Protein AF-A0A379WYD7-F1 (afdb_monomer_lite)

Structure (mmCIF, N/CA/C/O backbone):
data_AF-A0A379WYD7-F1
#
_entry.id   AF-A0A379WYD7-F1
#
loop_
_atom_site.group_PDB
_atom_site.id
_atom_site.type_symbol
_atom_site.label_atom_id
_atom_site.label_alt_id
_atom_site.label_comp_id
_atom_site.label_asym_id
_atom_site.label_entity_id
_atom_site.label_seq_id
_atom_site.pdbx_PDB_ins_code
_atom_site.Cartn_x
_atom_site.Cartn_y
_atom_site.Cartn_z
_atom_site.occupancy
_atom_site.B_iso_or_equiv
_atom_site.auth_seq_id
_atom_site.auth_comp_id
_atom_site.auth_asym_id
_atom_site.auth_atom_id
_atom_site.pdbx_PDB_model_num
ATOM 1 N N . MET A 1 1 ? -11.702 -3.788 5.335 1.00 91.88 1 MET A N 1
ATOM 2 C CA . MET A 1 1 ? -11.412 -2.860 4.215 1.00 91.88 1 MET A CA 1
ATOM 3 C C . MET A 1 1 ? -9.915 -2.705 3.951 1.00 91.88 1 MET A C 1
ATOM 5 O O . MET A 1 1 ? -9.534 -2.800 2.796 1.00 91.88 1 MET A O 1
ATOM 9 N N . TYR A 1 2 ? -9.061 -2.567 4.975 1.00 96.44 2 TYR A N 1
ATOM 10 C CA . TYR A 1 2 ? -7.592 -2.543 4.820 1.00 96.44 2 TYR A CA 1
ATOM 11 C C . TYR A 1 2 ? -7.014 -3.636 3.906 1.00 96.44 2 TYR A C 1
ATOM 13 O O . TYR A 1 2 ? -6.281 -3.326 2.976 1.00 96.44 2 TYR A O 1
ATOM 21 N N . ILE A 1 3 ? -7.398 -4.901 4.123 1.00 97.31 3 ILE A N 1
ATOM 22 C CA . ILE A 1 3 ? -6.927 -6.031 3.301 1.00 97.31 3 ILE A CA 1
ATOM 23 C C . ILE A 1 3 ? -7.341 -5.866 1.831 1.00 97.31 3 ILE A C 1
ATOM 25 O O . ILE A 1 3 ? -6.561 -6.167 0.938 1.00 97.31 3 ILE A O 1
ATOM 29 N N . ILE A 1 4 ? -8.543 -5.343 1.569 1.00 96.62 4 ILE A N 1
ATOM 30 C CA . ILE A 1 4 ? -9.028 -5.108 0.202 1.00 96.62 4 ILE A CA 1
ATOM 31 C C . ILE A 1 4 ? -8.166 -4.041 -0.479 1.00 96.62 4 ILE A C 1
ATOM 33 O O . ILE A 1 4 ? -7.712 -4.260 -1.596 1.00 96.62 4 ILE A O 1
ATOM 37 N N . VAL A 1 5 ? -7.881 -2.927 0.207 1.00 95.81 5 VAL A N 1
ATOM 38 C CA . VAL A 1 5 ? -6.966 -1.891 -0.303 1.00 95.81 5 VAL A CA 1
ATOM 39 C C . VAL A 1 5 ? -5.587 -2.486 -0.583 1.00 95.81 5 VAL A C 1
ATOM 41 O O . VAL A 1 5 ? -5.062 -2.288 -1.671 1.00 95.81 5 VAL A O 1
ATOM 44 N N . ALA A 1 6 ? -5.040 -3.286 0.336 1.00 97.38 6 ALA A N 1
ATOM 45 C CA . ALA A 1 6 ? -3.752 -3.945 0.138 1.00 97.38 6 ALA A CA 1
ATOM 46 C C . ALA A 1 6 ? -3.742 -4.876 -1.084 1.00 97.38 6 ALA A C 1
ATOM 48 O O . ALA A 1 6 ? -2.765 -4.889 -1.822 1.00 97.38 6 ALA A O 1
ATOM 49 N N . ILE A 1 7 ? -4.823 -5.622 -1.339 1.00 97.75 7 ILE A N 1
ATOM 50 C CA . ILE A 1 7 ? -4.949 -6.488 -2.524 1.00 97.75 7 ILE A CA 1
ATOM 51 C C . ILE A 1 7 ? -5.038 -5.655 -3.809 1.00 97.75 7 ILE A C 1
ATOM 53 O O . ILE A 1 7 ? -4.387 -5.984 -4.796 1.00 97.75 7 ILE A O 1
ATOM 57 N N . VAL A 1 8 ? -5.796 -4.556 -3.811 1.00 96.94 8 VAL A N 1
ATOM 58 C CA . VAL 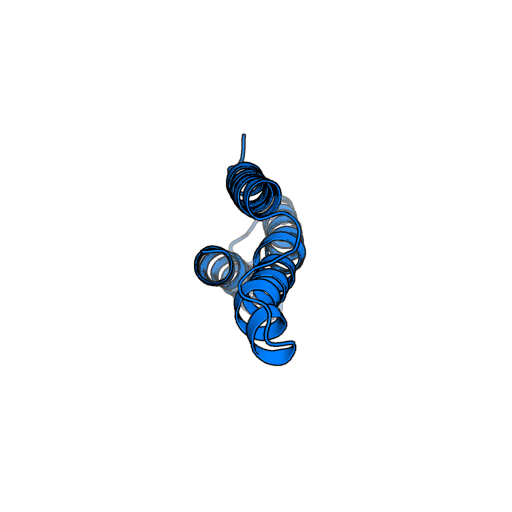A 1 8 ? -5.865 -3.648 -4.970 1.00 96.94 8 VAL A CA 1
ATOM 59 C C . VAL A 1 8 ? -4.490 -3.036 -5.256 1.00 96.94 8 VAL A C 1
ATOM 61 O O . VAL A 1 8 ? -4.036 -3.026 -6.400 1.00 96.94 8 VAL A O 1
ATOM 64 N N . MET A 1 9 ? -3.788 -2.593 -4.215 1.00 97.44 9 MET A N 1
ATOM 65 C CA . MET A 1 9 ? -2.443 -2.032 -4.338 1.00 97.44 9 MET A CA 1
ATOM 66 C C . MET A 1 9 ? -1.404 -3.093 -4.704 1.00 97.44 9 MET A C 1
ATOM 68 O O . MET A 1 9 ? -0.457 -2.782 -5.421 1.00 97.44 9 MET A O 1
ATOM 72 N N . LEU A 1 10 ? -1.608 -4.352 -4.304 1.00 98.06 10 LEU A N 1
ATOM 73 C CA . LEU A 1 10 ? -0.782 -5.476 -4.733 1.00 98.06 10 LEU A CA 1
ATOM 74 C C . LEU A 1 10 ? -0.883 -5.666 -6.244 1.00 98.06 10 LEU A C 1
ATOM 76 O O . LEU A 1 10 ? 0.145 -5.833 -6.886 1.00 98.06 10 LEU A O 1
ATOM 80 N N . LEU A 1 11 ? -2.082 -5.591 -6.829 1.00 97.88 11 LEU A N 1
ATOM 81 C CA . LEU A 1 11 ? -2.243 -5.682 -8.284 1.00 97.88 11 LEU A CA 1
ATOM 82 C C . LEU A 1 11 ? -1.502 -4.547 -9.002 1.00 97.88 11 LEU A C 1
ATOM 84 O O . LEU A 1 11 ? -0.829 -4.795 -10.002 1.00 97.88 11 LEU A O 1
ATOM 88 N N . ARG A 1 12 ? -1.568 -3.320 -8.470 1.00 96.38 12 ARG A N 1
ATOM 89 C CA . ARG A 1 12 ? -0.827 -2.178 -9.023 1.00 96.38 12 ARG A CA 1
ATOM 90 C C . ARG A 1 12 ? 0.689 -2.367 -8.913 1.00 96.38 12 ARG A C 1
ATOM 92 O O . ARG A 1 12 ? 1.377 -2.287 -9.925 1.00 96.38 12 ARG A O 1
ATOM 99 N N . GLY A 1 13 ? 1.200 -2.668 -7.721 1.00 97.44 13 GLY A N 1
ATOM 100 C CA . GLY A 1 13 ? 2.630 -2.899 -7.503 1.00 97.44 13 GLY A CA 1
ATOM 101 C C . GLY A 1 13 ? 3.152 -4.107 -8.288 1.00 97.44 13 GLY A C 1
ATOM 102 O O . GLY A 1 13 ? 4.281 -4.094 -8.772 1.00 97.44 13 GLY A O 1
ATOM 103 N N . PHE A 1 14 ? 2.328 -5.135 -8.485 1.00 97.75 14 PHE A N 1
ATOM 104 C CA . PHE A 1 14 ? 2.673 -6.291 -9.307 1.00 97.75 14 PHE A CA 1
ATOM 105 C C . PHE A 1 14 ? 2.769 -5.938 -10.796 1.00 97.75 14 PHE A C 1
ATOM 107 O O . PHE A 1 14 ? 3.692 -6.399 -11.466 1.00 97.75 14 PHE A O 1
ATOM 114 N N . ALA A 1 15 ? 1.884 -5.077 -11.308 1.00 97.81 15 ALA A N 1
ATOM 115 C CA . ALA A 1 15 ? 2.013 -4.545 -12.663 1.00 97.81 15 ALA A CA 1
ATOM 116 C C . ALA A 1 15 ? 3.340 -3.781 -12.839 1.00 97.81 15 ALA A C 1
ATOM 118 O O . ALA A 1 15 ? 4.057 -4.023 -13.811 1.00 97.81 15 ALA A O 1
ATOM 119 N N . ASP A 1 16 ? 3.723 -2.951 -11.862 1.00 97.75 16 ASP A N 1
ATOM 120 C CA . ASP A 1 16 ? 5.014 -2.248 -11.863 1.00 97.75 16 ASP A CA 1
ATOM 121 C C . ASP A 1 16 ? 6.199 -3.232 -11.868 1.00 97.75 16 ASP A C 1
ATOM 123 O O . ASP A 1 16 ? 7.164 -3.060 -12.616 1.00 97.75 16 ASP A O 1
ATOM 127 N N . ALA A 1 17 ? 6.109 -4.325 -11.102 1.00 97.69 17 ALA A N 1
ATOM 128 C CA . ALA A 1 17 ? 7.124 -5.376 -11.092 1.00 97.69 17 ALA A CA 1
ATOM 129 C C . ALA A 1 17 ? 7.262 -6.075 -12.452 1.00 97.69 17 ALA A C 1
ATOM 131 O O . ALA A 1 17 ? 8.384 -6.309 -12.904 1.00 97.69 17 ALA A O 1
ATOM 132 N N . ILE A 1 18 ? 6.147 -6.390 -13.123 1.00 97.88 18 ILE A N 1
ATOM 133 C CA . ILE A 1 18 ? 6.165 -6.980 -14.469 1.00 97.88 18 ILE A CA 1
ATOM 134 C C . ILE A 1 18 ? 6.835 -6.024 -15.458 1.00 97.88 18 ILE A C 1
ATOM 136 O O . ILE A 1 18 ? 7.682 -6.460 -16.240 1.00 97.88 18 ILE A O 1
ATOM 140 N N . MET A 1 19 ? 6.511 -4.729 -15.410 1.00 96.31 19 MET A N 1
ATOM 141 C CA . MET A 1 19 ? 7.139 -3.725 -16.277 1.00 96.31 19 MET A CA 1
ATOM 142 C C . MET A 1 19 ? 8.654 -3.660 -16.057 1.00 96.31 19 MET A C 1
ATOM 144 O O . MET A 1 19 ? 9.422 -3.735 -17.014 1.00 96.31 19 MET A O 1
ATOM 148 N N . MET A 1 20 ? 9.112 -3.622 -14.804 1.00 96.56 20 MET A N 1
ATOM 149 C CA . MET A 1 20 ? 10.547 -3.600 -14.505 1.00 96.56 20 MET A CA 1
ATOM 150 C C . MET A 1 20 ? 11.263 -4.885 -14.931 1.00 96.56 20 MET A C 1
ATOM 152 O O . MET A 1 20 ? 12.359 -4.831 -15.490 1.00 96.56 20 MET A O 1
ATOM 156 N N . ARG A 1 21 ? 10.664 -6.055 -14.682 1.00 96.12 21 ARG A N 1
ATOM 157 C CA . ARG A 1 21 ? 11.277 -7.348 -15.022 1.00 96.12 21 ARG A CA 1
ATOM 158 C C . ARG A 1 21 ? 11.311 -7.596 -16.523 1.00 96.12 21 ARG A C 1
ATOM 160 O O . ARG A 1 21 ? 12.318 -8.093 -17.015 1.00 96.12 21 ARG A O 1
ATOM 167 N N . SER A 1 22 ? 10.262 -7.219 -17.249 1.00 94.56 22 SER A N 1
ATOM 168 C CA . SER A 1 22 ? 10.254 -7.291 -18.715 1.00 94.56 22 SER A CA 1
ATOM 169 C C . SER A 1 22 ? 11.280 -6.339 -19.333 1.00 94.56 22 SER A C 1
ATOM 171 O O . SER A 1 22 ? 12.007 -6.750 -20.235 1.00 94.56 22 SER A O 1
ATOM 173 N N . GLN A 1 23 ? 11.432 -5.124 -18.792 1.00 93.88 23 GLN A N 1
ATOM 174 C CA . GLN A 1 23 ? 12.477 -4.191 -19.220 1.00 93.88 23 GLN A CA 1
ATOM 175 C C . GLN A 1 23 ? 13.876 -4.789 -19.028 1.00 93.88 23 GLN A C 1
ATOM 177 O O . GLN A 1 23 ? 14.679 -4.773 -19.956 1.00 93.88 23 GLN A O 1
ATOM 182 N N . GLN A 1 24 ? 14.161 -5.360 -17.853 1.00 92.75 24 GLN A N 1
ATOM 183 C CA . GLN A 1 24 ? 15.446 -6.012 -17.568 1.00 92.75 24 GLN A CA 1
ATOM 184 C C . GLN A 1 24 ? 15.711 -7.219 -18.477 1.00 92.75 24 GLN A C 1
ATOM 186 O O . GLN A 1 24 ? 16.849 -7.426 -18.886 1.00 92.75 24 GLN A O 1
ATOM 191 N N . ALA A 1 25 ? 14.679 -8.007 -18.792 1.00 92.88 25 ALA A N 1
ATOM 192 C CA . ALA A 1 25 ? 14.799 -9.184 -19.650 1.00 92.88 25 ALA A CA 1
ATOM 193 C C . ALA A 1 25 ? 15.106 -8.829 -21.114 1.00 92.88 25 ALA A C 1
ATOM 195 O O . ALA A 1 25 ? 15.845 -9.552 -21.774 1.00 92.88 25 ALA A O 1
ATOM 196 N N . LEU A 1 26 ? 14.561 -7.721 -21.622 1.00 90.75 26 LEU A N 1
ATOM 197 C CA . LEU A 1 26 ? 14.884 -7.224 -22.963 1.00 90.75 26 LEU A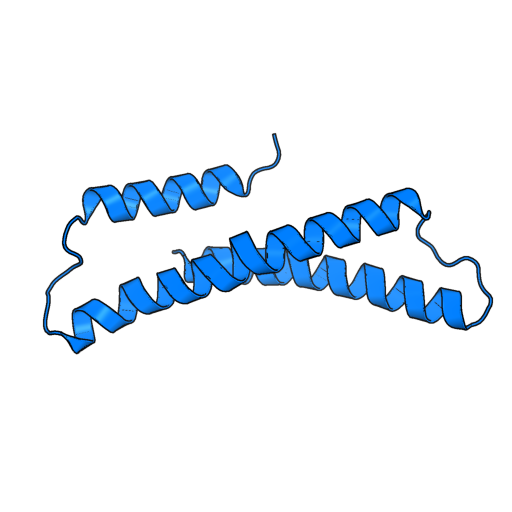 CA 1
ATOM 198 C C . LEU A 1 26 ? 16.265 -6.563 -22.987 1.00 90.75 26 LEU A C 1
ATOM 200 O O . LEU A 1 26 ? 17.062 -6.833 -23.881 1.00 90.75 26 LEU A O 1
ATOM 204 N N . ALA A 1 27 ? 16.578 -5.761 -21.967 1.00 89.12 27 ALA A N 1
ATOM 205 C CA . ALA A 1 27 ? 17.870 -5.093 -21.854 1.00 89.12 27 ALA A CA 1
ATOM 206 C C . ALA A 1 27 ? 19.044 -6.079 -21.732 1.00 89.12 27 ALA A C 1
ATOM 208 O O . ALA A 1 27 ? 20.121 -5.842 -22.275 1.00 89.12 27 ALA A O 1
ATOM 209 N N . SER A 1 28 ? 18.847 -7.215 -21.055 1.00 87.56 28 SER A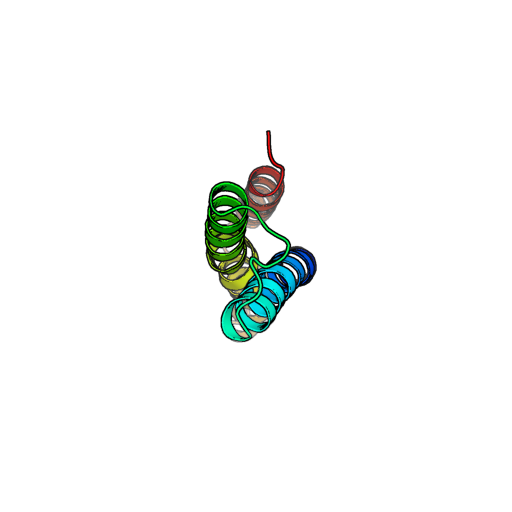 N 1
ATOM 210 C CA . SER A 1 28 ? 19.881 -8.250 -20.929 1.00 87.56 28 SER A CA 1
ATOM 211 C C . SER A 1 28 ? 20.166 -8.996 -22.236 1.00 87.56 28 SER A C 1
ATOM 213 O O . SER A 1 28 ? 21.247 -9.566 -22.375 1.00 87.56 28 SER A O 1
ATOM 215 N N . ALA A 1 29 ? 19.242 -8.967 -23.202 1.00 85.62 29 ALA A N 1
ATOM 216 C CA . ALA A 1 29 ? 19.421 -9.546 -24.532 1.00 85.62 29 ALA A CA 1
ATOM 217 C C . ALA A 1 29 ? 20.209 -8.634 -25.498 1.00 85.62 29 ALA A C 1
ATOM 219 O O . ALA A 1 29 ? 20.433 -9.018 -26.644 1.00 85.62 29 ALA A O 1
ATOM 220 N N . GLY A 1 30 ? 20.645 -7.449 -25.048 1.00 79.38 30 GLY A N 1
ATOM 221 C CA . GLY A 1 30 ? 21.384 -6.469 -25.855 1.00 79.38 30 GLY A CA 1
ATOM 222 C C . GLY A 1 30 ? 20.505 -5.419 -26.545 1.00 79.38 30 GLY A C 1
ATOM 223 O O . GLY A 1 30 ? 21.036 -4.519 -27.191 1.00 79.38 30 GLY A O 1
ATOM 224 N N . GLU A 1 31 ? 19.183 -5.501 -26.380 1.00 80.69 31 GLU A N 1
ATOM 225 C CA . GLU A 1 31 ? 18.230 -4.492 -26.849 1.00 80.69 31 GLU A CA 1
ATOM 226 C C . GLU A 1 31 ? 18.175 -3.296 -25.884 1.00 80.69 31 GLU A C 1
ATOM 228 O O . GLU A 1 31 ? 18.440 -3.428 -24.693 1.00 80.69 31 GLU A O 1
ATOM 233 N N . ALA A 1 32 ? 17.768 -2.112 -26.349 1.00 78.81 32 ALA A N 1
ATOM 234 C CA . ALA A 1 32 ? 17.629 -0.936 -25.474 1.00 78.81 32 ALA A CA 1
ATOM 235 C C . ALA A 1 32 ? 16.462 -1.046 -24.456 1.00 78.81 32 ALA A C 1
ATOM 237 O O . ALA A 1 32 ? 16.352 -0.228 -23.540 1.00 78.81 32 ALA A O 1
ATOM 238 N N . GLY A 1 33 ? 15.591 -2.053 -24.602 1.00 86.31 33 GLY A N 1
ATOM 239 C CA . GLY A 1 33 ? 14.333 -2.179 -23.861 1.00 86.31 33 GLY A CA 1
ATOM 240 C C . GLY A 1 33 ? 13.240 -1.227 -24.373 1.00 86.31 33 GLY A C 1
ATOM 241 O O . GLY A 1 33 ? 13.403 -0.567 -25.396 1.00 86.31 33 GLY A O 1
ATOM 242 N N . PHE A 1 34 ? 12.103 -1.167 -23.673 1.00 90.69 34 PHE A N 1
ATOM 243 C CA . PHE A 1 34 ? 10.941 -0.335 -24.029 1.00 90.69 34 PHE A CA 1
ATOM 244 C C . PHE A 1 34 ? 10.724 0.870 -23.097 1.00 90.69 34 PHE A C 1
ATOM 246 O O . PHE A 1 34 ? 9.961 1.772 -23.440 1.00 90.69 34 PHE A O 1
ATOM 253 N N . LEU A 1 35 ? 11.383 0.909 -21.933 1.00 91.69 35 LEU A N 1
ATOM 254 C CA . LEU A 1 35 ? 11.316 2.026 -20.987 1.00 91.69 35 LEU A CA 1
ATOM 255 C C . LEU A 1 35 ? 12.568 2.915 -21.067 1.00 91.69 35 LEU A C 1
ATOM 257 O O . LEU A 1 35 ? 13.683 2.415 -20.910 1.00 91.69 35 LEU A O 1
ATOM 261 N N . PRO A 1 36 ? 12.414 4.244 -21.215 1.00 93.50 36 PRO A N 1
ATOM 262 C CA . PRO A 1 36 ? 13.504 5.185 -20.982 1.00 93.50 36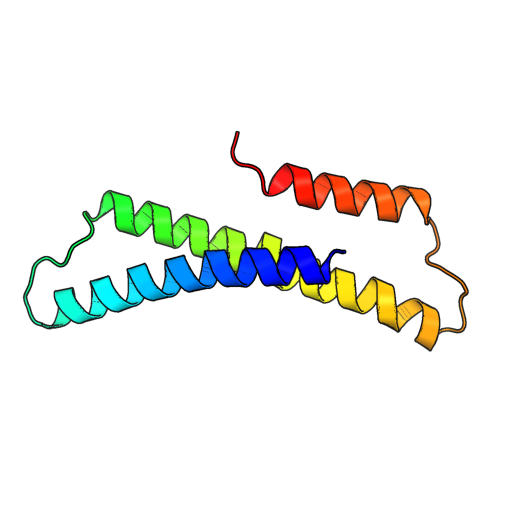 PRO A CA 1
ATOM 263 C C . PRO A 1 36 ? 14.014 5.109 -19.529 1.00 93.50 36 PRO A C 1
ATOM 265 O O . PRO A 1 36 ? 13.200 4.901 -18.624 1.00 93.50 36 PRO A O 1
ATOM 268 N N . PRO A 1 37 ? 15.310 5.375 -19.262 1.00 92.62 37 PRO A N 1
ATOM 269 C CA . PRO A 1 37 ? 15.884 5.264 -17.915 1.00 92.62 37 PRO A CA 1
ATOM 270 C C . PRO A 1 37 ? 15.121 6.048 -16.837 1.00 92.62 37 PRO A C 1
ATOM 272 O O . PRO A 1 37 ? 14.759 5.494 -15.806 1.00 92.62 37 PRO A O 1
ATOM 275 N N . HIS A 1 38 ? 14.762 7.305 -17.120 1.00 94.94 38 HIS A N 1
ATOM 276 C CA . HIS A 1 38 ? 14.027 8.146 -16.168 1.00 94.94 38 HIS A CA 1
ATOM 277 C C . HIS A 1 38 ? 12.641 7.586 -15.803 1.00 94.94 38 HIS A C 1
ATOM 279 O O . HIS A 1 38 ? 12.164 7.787 -14.690 1.00 94.94 38 HIS A O 1
ATOM 285 N N . HIS A 1 39 ? 11.976 6.899 -16.737 1.00 95.06 39 HIS A N 1
ATOM 286 C CA . HIS A 1 39 ? 10.651 6.328 -16.506 1.00 95.06 39 HIS A CA 1
ATOM 287 C C . HIS A 1 39 ? 10.754 5.023 -15.712 1.00 95.06 39 HIS A C 1
ATOM 289 O O . HIS A 1 39 ? 9.928 4.756 -14.842 1.00 95.06 39 HIS A O 1
ATOM 295 N N . TYR A 1 40 ? 11.801 4.232 -15.963 1.00 95.94 40 TYR A N 1
ATOM 296 C CA . TYR A 1 40 ? 12.114 3.065 -15.146 1.00 95.94 40 TYR A CA 1
ATOM 297 C C . TYR A 1 40 ? 12.349 3.457 -13.680 1.00 95.94 40 TYR A C 1
ATOM 299 O O . TYR A 1 40 ? 11.778 2.829 -12.789 1.00 95.94 40 TYR A O 1
ATOM 307 N N . ASP A 1 41 ? 13.108 4.528 -13.427 1.00 96.50 41 ASP A N 1
ATOM 308 C CA . ASP A 1 41 ? 13.376 5.014 -12.068 1.00 96.50 41 ASP A CA 1
ATOM 309 C C . ASP A 1 41 ? 12.089 5.443 -11.348 1.00 96.50 41 ASP A C 1
ATOM 311 O O . ASP A 1 41 ? 11.876 5.091 -10.187 1.00 96.50 41 ASP A O 1
ATOM 315 N N . GLN A 1 42 ? 11.178 6.126 -12.050 1.00 96.62 42 GLN A N 1
ATOM 316 C CA . GLN A 1 42 ? 9.865 6.495 -11.510 1.00 96.62 42 GLN A CA 1
ATOM 317 C C . GLN A 1 42 ? 9.029 5.266 -11.128 1.00 96.62 42 GLN A C 1
ATOM 319 O O . GLN A 1 42 ? 8.463 5.230 -10.033 1.00 96.62 42 GLN A O 1
ATOM 324 N N . ILE A 1 43 ? 8.973 4.247 -11.995 1.00 97.12 43 ILE A N 1
ATOM 325 C CA . ILE A 1 43 ? 8.263 2.989 -11.713 1.00 97.12 43 ILE A CA 1
ATOM 326 C C . ILE A 1 43 ? 8.908 2.264 -10.529 1.00 97.12 43 ILE A C 1
ATOM 328 O O . ILE A 1 43 ? 8.196 1.787 -9.649 1.00 97.12 43 ILE A O 1
ATOM 332 N N . PHE A 1 44 ? 10.239 2.199 -10.467 1.00 97.12 44 PHE A N 1
ATOM 333 C CA . PHE A 1 44 ? 10.957 1.547 -9.374 1.00 97.12 44 PHE A CA 1
ATOM 334 C C . PHE A 1 44 ? 10.666 2.208 -8.024 1.00 97.12 44 PHE A C 1
ATOM 336 O O . PHE A 1 44 ? 10.339 1.522 -7.050 1.00 97.12 44 PHE A O 1
ATOM 343 N N . THR A 1 45 ? 10.718 3.540 -7.965 1.00 97.19 45 THR A N 1
ATOM 344 C CA . THR A 1 45 ? 10.365 4.291 -6.758 1.00 97.19 45 THR A CA 1
ATOM 345 C C . THR A 1 45 ? 8.901 4.075 -6.376 1.00 97.19 45 THR A C 1
ATOM 347 O O . THR A 1 45 ? 8.618 3.775 -5.214 1.00 97.19 45 THR A O 1
ATOM 350 N N . ALA A 1 46 ? 7.974 4.168 -7.334 1.00 96.25 46 ALA A N 1
ATOM 351 C CA . ALA A 1 46 ? 6.550 3.956 -7.083 1.00 96.25 46 ALA A CA 1
ATOM 352 C C . ALA A 1 46 ? 6.266 2.538 -6.565 1.00 96.25 46 ALA A C 1
ATOM 354 O O . ALA A 1 46 ? 5.584 2.386 -5.552 1.00 96.25 46 ALA A O 1
ATOM 355 N N . HIS A 1 47 ? 6.857 1.515 -7.186 1.00 97.88 47 HIS A N 1
ATOM 356 C CA . HIS A 1 47 ? 6.737 0.124 -6.762 1.00 97.88 47 HIS A CA 1
ATOM 357 C C . HIS A 1 47 ? 7.164 -0.051 -5.301 1.00 97.88 47 HIS A C 1
ATOM 359 O O . HIS A 1 47 ? 6.411 -0.602 -4.500 1.00 97.88 47 HIS A O 1
ATOM 365 N N . GLY A 1 48 ? 8.343 0.455 -4.923 1.00 97.00 48 GLY A N 1
ATOM 366 C CA . GLY A 1 48 ? 8.842 0.347 -3.550 1.00 97.00 48 GLY A CA 1
ATOM 367 C C . GLY A 1 48 ? 7.914 1.009 -2.525 1.00 97.00 48 GLY A C 1
ATOM 368 O O . GLY A 1 48 ? 7.580 0.400 -1.505 1.00 97.00 48 GLY A O 1
ATOM 369 N N . VAL A 1 49 ? 7.447 2.227 -2.819 1.00 96.50 49 VAL A N 1
ATOM 370 C CA . VAL A 1 49 ? 6.515 2.968 -1.952 1.00 96.50 49 VAL A CA 1
ATOM 371 C C . VAL A 1 49 ? 5.189 2.218 -1.809 1.00 96.50 49 VAL A C 1
ATOM 373 O O . VAL A 1 49 ? 4.709 2.025 -0.691 1.00 96.50 49 VAL A O 1
ATOM 376 N N . ILE A 1 50 ? 4.624 1.735 -2.917 1.00 97.19 50 ILE A N 1
ATOM 377 C CA . ILE A 1 50 ? 3.371 0.974 -2.934 1.00 97.19 50 ILE A CA 1
ATOM 378 C C . ILE A 1 50 ? 3.496 -0.306 -2.110 1.00 97.19 50 ILE A C 1
ATOM 380 O O . ILE A 1 50 ? 2.664 -0.558 -1.238 1.00 97.19 50 ILE A O 1
ATOM 384 N N . MET A 1 51 ? 4.543 -1.099 -2.336 1.00 98.25 51 MET A N 1
ATOM 385 C CA . MET A 1 51 ? 4.680 -2.410 -1.703 1.00 98.25 51 MET A CA 1
ATOM 386 C C . MET A 1 51 ? 4.823 -2.320 -0.182 1.00 98.25 51 MET A C 1
ATOM 388 O O . MET A 1 51 ? 4.220 -3.116 0.535 1.00 98.25 51 MET A O 1
ATOM 392 N N . ILE A 1 52 ? 5.576 -1.353 0.340 1.00 97.06 52 ILE A N 1
ATOM 393 C CA . ILE A 1 52 ? 5.760 -1.240 1.792 1.00 97.06 52 ILE A CA 1
ATOM 394 C C . ILE A 1 52 ? 4.582 -0.515 2.442 1.00 97.06 52 ILE A C 1
ATOM 396 O O . ILE A 1 52 ? 3.939 -1.060 3.344 1.00 97.06 52 ILE A O 1
ATOM 400 N N . PHE A 1 53 ? 4.264 0.694 1.982 1.00 96.12 53 PHE A N 1
ATOM 401 C CA . PHE A 1 53 ? 3.319 1.563 2.685 1.00 96.12 53 PHE A CA 1
ATOM 402 C C . PHE A 1 53 ? 1.858 1.257 2.375 1.00 96.12 53 PHE A C 1
ATOM 404 O O . PHE A 1 53 ? 1.001 1.517 3.216 1.00 96.12 53 PHE A O 1
ATOM 411 N N . PHE A 1 54 ? 1.568 0.675 1.211 1.00 96.62 54 PHE A N 1
ATOM 412 C CA . PHE A 1 54 ? 0.195 0.482 0.746 1.00 96.62 54 PHE A CA 1
ATOM 413 C C . PHE A 1 54 ? -0.196 -0.983 0.517 1.00 96.62 54 PHE A C 1
ATOM 415 O O . PHE A 1 54 ? -1.385 -1.275 0.398 1.00 96.62 54 PHE A O 1
ATOM 422 N N . VAL A 1 55 ? 0.764 -1.914 0.546 1.00 98.12 55 VAL A N 1
ATOM 423 C CA . VAL A 1 55 ? 0.505 -3.362 0.575 1.00 98.12 55 VAL A CA 1
ATOM 424 C C . VAL A 1 55 ? 0.857 -3.947 1.939 1.00 98.12 55 VAL A C 1
ATOM 426 O O . VAL A 1 55 ? -0.048 -4.338 2.671 1.00 98.12 55 VAL A O 1
ATOM 429 N N . ALA A 1 56 ? 2.138 -3.984 2.319 1.00 98.19 56 ALA A N 1
ATOM 430 C CA . ALA A 1 56 ? 2.590 -4.690 3.519 1.00 98.19 56 ALA A CA 1
ATOM 431 C C . ALA A 1 56 ? 1.969 -4.122 4.805 1.00 98.19 56 ALA A C 1
ATOM 433 O O . ALA A 1 56 ? 1.347 -4.865 5.567 1.00 98.19 56 ALA A O 1
ATOM 434 N N . MET A 1 57 ? 2.077 -2.807 5.023 1.00 97.31 57 MET A N 1
ATOM 435 C CA . MET A 1 57 ? 1.551 -2.166 6.233 1.00 97.31 57 MET A CA 1
ATOM 436 C C . MET A 1 57 ? 0.020 -2.305 6.355 1.00 97.31 57 MET A C 1
ATOM 438 O O . MET A 1 57 ? -0.437 -2.812 7.384 1.00 97.31 57 MET A O 1
ATOM 442 N N . PRO A 1 58 ? -0.805 -1.961 5.340 1.00 97.25 58 PRO A N 1
ATOM 443 C CA . PRO A 1 58 ? -2.255 -2.117 5.445 1.00 97.25 58 PRO A CA 1
ATOM 444 C C . PRO A 1 58 ? -2.692 -3.578 5.530 1.00 97.25 58 PRO A C 1
ATOM 446 O O . PRO A 1 58 ? -3.680 -3.871 6.198 1.00 97.25 58 PRO A O 1
ATOM 449 N N . PHE A 1 59 ? -1.972 -4.510 4.901 1.00 98.25 59 PHE A N 1
ATOM 450 C CA . PHE A 1 59 ? -2.284 -5.932 5.011 1.00 98.25 59 PHE A CA 1
ATOM 451 C C . PHE A 1 59 ? -2.105 -6.426 6.449 1.00 98.25 59 PHE A C 1
ATOM 453 O O . PHE A 1 59 ? -3.035 -7.001 7.017 1.00 98.25 59 PHE A O 1
ATOM 460 N N . VAL A 1 60 ? -0.960 -6.128 7.074 1.00 98.19 60 VAL A N 1
ATOM 461 C CA . VAL A 1 60 ? -0.687 -6.497 8.472 1.00 98.19 60 VAL A CA 1
ATOM 462 C C . VAL A 1 60 ? -1.672 -5.816 9.420 1.00 98.19 60 VAL A C 1
ATOM 464 O O . VAL A 1 60 ? -2.287 -6.493 10.241 1.00 98.19 60 VAL A O 1
ATOM 467 N N . ILE A 1 61 ? -1.904 -4.509 9.276 1.00 97.50 61 ILE A N 1
ATOM 468 C CA . ILE A 1 61 ? -2.868 -3.770 10.109 1.00 97.50 61 ILE A CA 1
ATOM 469 C C . ILE A 1 61 ? -4.287 -4.316 9.924 1.00 97.50 61 ILE A C 1
ATOM 471 O O . ILE A 1 61 ? -5.041 -4.427 10.892 1.00 97.50 61 ILE A O 1
ATOM 475 N N . GLY A 1 62 ? -4.656 -4.687 8.699 1.00 97.25 62 GLY A N 1
ATOM 476 C CA . GLY A 1 62 ? -5.940 -5.300 8.389 1.00 97.25 62 GLY A CA 1
ATOM 477 C C . GLY A 1 62 ? -6.120 -6.660 9.057 1.00 97.25 62 GLY A C 1
ATOM 478 O O . GLY A 1 62 ? -7.190 -6.927 9.602 1.00 97.25 62 GLY A O 1
ATOM 479 N N . LEU A 1 63 ? -5.075 -7.490 9.074 1.00 98.00 63 LEU A N 1
ATOM 480 C CA . LEU A 1 63 ? -5.071 -8.752 9.814 1.00 98.00 63 LEU A CA 1
ATOM 481 C C . LEU A 1 63 ? -5.142 -8.519 11.323 1.00 98.00 63 LEU A C 1
ATOM 483 O O . LEU A 1 63 ? -5.925 -9.185 11.992 1.00 98.00 63 LEU A O 1
ATOM 487 N N . MET A 1 64 ? -4.392 -7.555 11.861 1.00 97.38 64 MET A N 1
ATOM 488 C CA . MET A 1 64 ? -4.442 -7.218 13.286 1.00 97.38 64 MET A CA 1
ATOM 489 C C . MET A 1 64 ? -5.839 -6.754 13.706 1.00 97.38 64 MET A C 1
ATOM 491 O O . MET A 1 64 ? -6.349 -7.212 14.721 1.00 97.38 64 MET A O 1
ATOM 495 N N . ASN A 1 65 ? -6.484 -5.915 12.895 1.00 96.75 65 ASN A N 1
ATOM 496 C CA . ASN A 1 65 ? -7.852 -5.448 13.120 1.00 96.75 65 ASN A CA 1
ATOM 497 C C . ASN A 1 65 ? -8.884 -6.581 13.162 1.00 96.75 65 ASN A C 1
ATOM 499 O O . ASN A 1 65 ? -9.876 -6.476 13.875 1.00 96.75 65 ASN A O 1
ATOM 503 N N . LEU A 1 66 ? -8.658 -7.653 12.401 1.00 95.62 66 LEU A N 1
ATOM 504 C CA . LEU A 1 66 ? -9.550 -8.806 12.364 1.00 95.62 66 LEU A CA 1
ATOM 505 C C . LEU A 1 66 ? -9.247 -9.803 13.489 1.00 95.62 66 LEU A C 1
ATOM 507 O O . LEU A 1 66 ? -10.156 -10.286 14.154 1.00 95.62 66 LEU A O 1
ATOM 511 N N . VAL A 1 67 ? -7.974 -10.144 13.674 1.00 97.81 67 VAL A N 1
ATOM 512 C CA . VAL A 1 67 ? -7.553 -11.304 14.466 1.00 97.81 67 VAL A CA 1
ATOM 513 C C . VAL A 1 67 ? -7.279 -10.939 15.925 1.00 97.81 67 VAL A C 1
ATOM 515 O O . VAL A 1 67 ? -7.668 -11.694 16.813 1.00 97.81 67 VAL A O 1
ATOM 518 N N . VAL A 1 68 ? -6.645 -9.794 16.203 1.00 97.88 68 VAL A N 1
ATOM 519 C CA . VAL A 1 68 ? -6.189 -9.456 17.565 1.00 97.88 68 VAL A CA 1
ATOM 520 C C . VAL A 1 68 ? -7.353 -9.303 18.551 1.00 97.88 68 VAL A C 1
ATOM 522 O O . VAL A 1 68 ? -7.276 -9.930 19.607 1.00 97.88 68 VAL A O 1
ATOM 525 N N . PRO A 1 69 ? -8.450 -8.570 18.249 1.00 97.56 69 PRO A N 1
ATOM 526 C CA . PRO A 1 69 ? -9.583 -8.472 19.173 1.00 97.56 69 PRO A CA 1
ATOM 527 C C . PRO A 1 69 ? -10.186 -9.839 19.516 1.00 97.56 69 PRO A C 1
ATOM 529 O O . PRO A 1 69 ? -10.465 -10.117 20.682 1.00 97.56 69 PRO A O 1
ATOM 532 N N . LEU A 1 70 ? -10.295 -10.724 18.518 1.00 97.25 70 LEU A N 1
ATOM 533 C CA . LEU A 1 70 ? -10.815 -12.081 18.692 1.00 97.25 70 LEU A CA 1
ATOM 534 C C . LEU A 1 70 ? -9.902 -12.938 19.578 1.00 97.25 70 LEU A C 1
ATOM 536 O O . LEU A 1 70 ? -10.395 -13.668 20.433 1.00 97.25 70 LEU A O 1
ATOM 540 N N . GLN A 1 71 ? -8.580 -12.827 19.414 1.00 98.25 71 GLN A N 1
ATOM 541 C CA . GLN A 1 71 ? -7.603 -13.564 20.223 1.00 98.25 71 GLN A CA 1
ATOM 542 C C . GLN A 1 71 ? -7.638 -13.176 21.705 1.00 98.25 71 GLN A C 1
ATOM 544 O O . GLN A 1 71 ? -7.430 -14.034 22.559 1.00 98.25 71 GLN A O 1
ATOM 549 N N . ILE A 1 72 ? -7.905 -11.905 22.017 1.00 97.62 72 ILE A N 1
ATOM 550 C CA . ILE A 1 72 ? -7.951 -11.403 23.401 1.00 97.62 72 ILE A CA 1
ATOM 551 C C . ILE A 1 72 ? -9.368 -11.399 24.000 1.00 97.62 72 ILE A C 1
ATOM 553 O O . ILE A 1 72 ? -9.557 -10.925 25.118 1.00 97.62 72 ILE A O 1
ATOM 557 N N . GLY A 1 73 ? -10.373 -11.896 23.270 1.00 97.38 73 GLY A N 1
ATOM 558 C CA . GLY A 1 73 ? -11.773 -11.910 23.711 1.00 97.38 73 GLY A CA 1
ATOM 559 C C . GLY A 1 73 ? -12.418 -10.521 23.818 1.00 97.38 73 GLY A C 1
ATOM 560 O O . GLY A 1 73 ? -13.442 -10.365 24.485 1.00 97.38 73 GLY A O 1
ATOM 561 N N . ALA A 1 74 ? -11.831 -9.504 23.182 1.00 97.56 74 ALA A N 1
ATOM 562 C CA . ALA A 1 74 ? -12.383 -8.158 23.138 1.00 97.56 74 ALA A CA 1
ATOM 563 C C . ALA A 1 74 ? -13.446 -8.045 22.039 1.00 97.56 74 ALA A C 1
ATOM 565 O O . ALA A 1 74 ? -13.369 -8.688 20.994 1.00 97.56 74 ALA A O 1
ATOM 566 N N . ARG A 1 75 ? -14.441 -7.183 22.268 1.00 94.81 75 ARG A N 1
ATOM 567 C CA . ARG A 1 75 ? -15.487 -6.910 21.269 1.00 94.81 75 ARG A CA 1
ATOM 568 C C . ARG A 1 75 ? -14.982 -6.065 20.100 1.00 94.81 75 ARG A C 1
ATOM 570 O O . ARG A 1 75 ? -15.497 -6.211 19.001 1.00 94.81 75 ARG A O 1
ATOM 577 N N . ASP A 1 76 ? -14.024 -5.176 20.357 1.00 94.44 76 ASP A N 1
ATOM 578 C CA . ASP A 1 76 ? -13.460 -4.245 19.377 1.00 94.44 76 ASP A CA 1
ATOM 579 C C . ASP A 1 76 ? -12.096 -3.714 19.871 1.00 94.44 76 ASP A C 1
ATOM 581 O O . ASP A 1 76 ? -11.665 -4.019 20.989 1.00 94.44 76 ASP A O 1
ATOM 585 N N . VAL A 1 77 ? -11.416 -2.911 19.054 1.00 95.81 77 VAL A N 1
ATOM 586 C CA . VAL A 1 77 ? -10.209 -2.157 19.424 1.00 95.81 77 VAL A CA 1
ATOM 587 C C . VAL A 1 77 ? -10.522 -1.030 20.419 1.00 95.81 77 VAL A C 1
ATOM 589 O O . VAL A 1 77 ? -11.655 -0.571 20.532 1.00 95.81 77 VAL A O 1
ATOM 592 N N . ALA A 1 78 ? -9.499 -0.531 21.123 1.00 96.06 78 ALA A N 1
ATOM 593 C CA . ALA A 1 78 ? -9.669 0.469 22.186 1.00 96.06 78 ALA A CA 1
ATOM 594 C C . ALA A 1 78 ? -10.342 1.783 21.729 1.00 96.06 78 ALA A C 1
ATOM 596 O O . ALA A 1 78 ? -11.097 2.381 22.492 1.00 96.06 78 ALA A O 1
ATOM 597 N N . PHE A 1 79 ? -10.090 2.224 20.488 1.00 97.31 79 PHE A N 1
ATOM 598 C CA . PHE A 1 79 ? -10.650 3.459 19.924 1.00 97.31 79 PHE A CA 1
ATOM 599 C C . PHE A 1 79 ? -11.269 3.216 18.533 1.00 97.31 79 PHE A C 1
ATOM 601 O O . PHE A 1 79 ? -10.640 3.535 17.518 1.00 97.31 79 PHE A O 1
ATOM 608 N N . PRO A 1 80 ? -12.507 2.689 18.449 1.00 95.50 80 PRO A N 1
ATOM 609 C CA . PRO A 1 80 ? -13.119 2.289 17.176 1.00 95.50 80 PRO A CA 1
ATOM 610 C C . PRO A 1 80 ? -13.255 3.433 16.163 1.00 95.50 80 PRO A C 1
ATOM 612 O O . PRO A 1 80 ? -12.992 3.259 14.973 1.00 95.50 80 PRO A O 1
ATOM 615 N N . PHE A 1 81 ? -13.597 4.638 16.633 1.00 97.19 81 PHE A N 1
ATOM 616 C CA . PHE A 1 81 ? -13.712 5.821 15.774 1.00 97.19 81 PHE A CA 1
ATOM 617 C C . PHE A 1 81 ? -12.371 6.214 15.138 1.00 97.19 81 PHE A C 1
ATOM 619 O O . PHE A 1 81 ? -12.302 6.441 13.931 1.00 97.19 81 PHE A O 1
ATOM 626 N N . LEU A 1 82 ? -11.294 6.249 15.932 1.00 97.50 82 LEU A N 1
ATOM 627 C CA . LEU A 1 82 ? -9.959 6.594 15.433 1.00 97.50 82 LEU A CA 1
ATOM 628 C C . LEU A 1 82 ? -9.425 5.536 14.467 1.00 97.50 82 LEU A C 1
ATOM 630 O O . LEU A 1 82 ? -8.735 5.880 13.513 1.00 97.50 82 LEU A O 1
ATOM 634 N N . ASN A 1 83 ? -9.784 4.271 14.675 1.00 97.12 83 ASN A N 1
ATOM 635 C CA . ASN A 1 83 ? -9.437 3.186 13.765 1.00 97.12 83 ASN A CA 1
ATOM 636 C C . ASN A 1 83 ? -10.171 3.278 12.412 1.00 97.12 83 ASN A C 1
ATOM 638 O O . ASN A 1 83 ? -9.613 2.957 11.367 1.00 97.12 83 ASN A O 1
ATOM 642 N N . ASN A 1 84 ? -11.413 3.766 12.396 1.00 96.31 84 ASN A N 1
ATOM 643 C CA . ASN A 1 84 ? -12.092 4.084 11.138 1.00 96.31 84 ASN A CA 1
ATOM 644 C C . ASN A 1 84 ? -11.430 5.289 10.442 1.00 96.31 84 ASN A C 1
ATOM 646 O O . ASN A 1 84 ? -11.180 5.263 9.240 1.00 96.31 84 ASN A O 1
ATOM 650 N N . LEU A 1 85 ? -11.078 6.334 11.195 1.00 97.38 85 L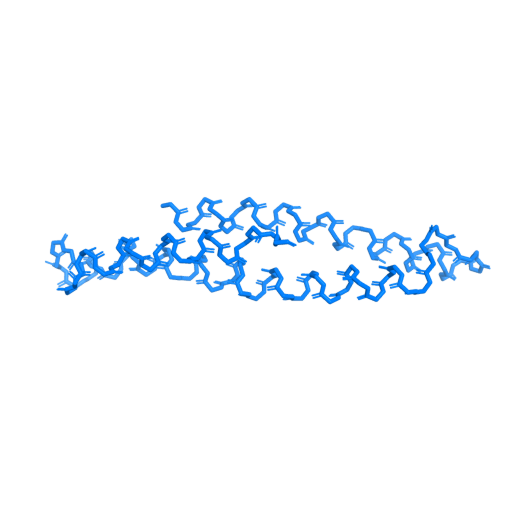EU A N 1
ATOM 651 C CA . LEU A 1 85 ? -10.392 7.507 10.646 1.00 97.38 85 LEU A CA 1
ATOM 652 C C . LEU A 1 85 ? -9.014 7.156 10.054 1.00 97.38 85 LEU A C 1
ATOM 654 O O . LEU A 1 85 ? -8.678 7.618 8.963 1.00 97.38 85 LEU A O 1
ATOM 658 N N . SER A 1 86 ? -8.232 6.308 10.727 1.00 95.56 86 SER A N 1
ATOM 659 C CA . SER A 1 86 ? -6.924 5.864 10.229 1.00 95.56 86 SER A CA 1
ATOM 660 C C . SER A 1 86 ? -7.038 5.074 8.921 1.00 95.56 86 SER A C 1
ATOM 662 O O . SER A 1 86 ? -6.144 5.157 8.072 1.00 95.56 86 SER A O 1
ATOM 664 N N . PHE A 1 87 ? -8.142 4.352 8.707 1.00 96.25 87 PHE A N 1
ATOM 665 C CA . PHE A 1 87 ? -8.411 3.686 7.434 1.00 96.25 87 PHE A CA 1
ATOM 666 C C . PHE A 1 87 ? -8.568 4.710 6.308 1.00 96.25 87 PHE A C 1
ATOM 668 O O . PHE A 1 87 ? -7.920 4.585 5.269 1.00 96.25 87 PHE A O 1
ATOM 675 N N . TRP A 1 88 ? -9.357 5.761 6.523 1.00 96.19 88 TRP A N 1
ATOM 676 C CA . TRP A 1 88 ? -9.577 6.788 5.504 1.00 96.19 88 TRP A CA 1
ATOM 677 C C . TRP A 1 88 ? -8.324 7.598 5.188 1.00 96.19 88 TRP A C 1
ATOM 679 O O . TRP A 1 88 ? -8.077 7.875 4.018 1.00 96.19 88 TRP A O 1
ATOM 689 N N 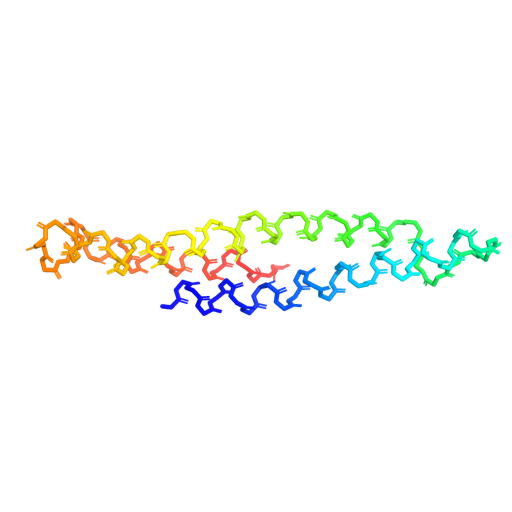. PHE A 1 89 ? -7.478 7.896 6.176 1.00 95.75 89 PHE A N 1
ATOM 690 C CA . PHE A 1 89 ? -6.176 8.510 5.896 1.00 95.75 89 PHE A CA 1
ATOM 691 C C . PHE A 1 89 ? -5.274 7.616 5.045 1.00 95.75 89 PHE A C 1
ATOM 693 O O . PHE A 1 89 ? -4.577 8.118 4.166 1.00 95.75 89 PHE A O 1
ATOM 700 N N . THR A 1 90 ? -5.339 6.295 5.237 1.00 94.00 90 THR A N 1
ATOM 701 C CA . THR A 1 90 ? -4.621 5.344 4.375 1.00 94.00 90 THR A CA 1
ATOM 702 C C . THR A 1 90 ? -5.133 5.417 2.935 1.00 94.00 90 THR A C 1
ATOM 704 O O . THR A 1 90 ? -4.333 5.463 2.007 1.00 94.00 90 THR A O 1
ATOM 707 N N . VAL A 1 91 ? -6.456 5.471 2.737 1.00 93.69 91 VAL A N 1
ATOM 708 C CA . VAL A 1 91 ? -7.073 5.573 1.402 1.00 93.69 91 VAL A CA 1
ATOM 709 C C . VAL A 1 91 ? -6.719 6.891 0.715 1.00 93.69 91 VAL A C 1
ATOM 711 O O . VAL A 1 91 ? -6.348 6.879 -0.454 1.00 93.69 91 VAL A O 1
ATOM 714 N N . VAL A 1 92 ? -6.789 8.018 1.424 1.00 94.88 92 VAL A N 1
ATOM 715 C CA . VAL A 1 92 ? -6.424 9.330 0.865 1.00 94.88 92 VAL A CA 1
ATOM 716 C C . VAL A 1 92 ? -4.948 9.361 0.468 1.00 94.88 92 VAL A C 1
ATOM 718 O O . VAL A 1 92 ? -4.629 9.867 -0.600 1.00 94.88 92 VAL A O 1
ATOM 721 N N . GLY A 1 93 ? -4.060 8.760 1.266 1.00 91.00 93 GLY A N 1
ATOM 722 C CA . GLY A 1 93 ? -2.630 8.688 0.956 1.00 91.00 93 GLY A CA 1
ATOM 723 C C . GLY A 1 93 ? -2.281 7.881 -0.302 1.00 91.00 93 GLY A C 1
ATOM 724 O O . GLY A 1 93 ? -1.205 8.078 -0.856 1.00 91.00 93 GLY A O 1
ATOM 725 N N . VAL A 1 94 ? -3.171 6.994 -0.766 1.00 86.62 94 VAL A N 1
ATOM 726 C CA . VAL A 1 94 ? -2.994 6.237 -2.020 1.00 86.62 94 VAL A CA 1
ATOM 727 C C . VAL A 1 94 ? -3.246 7.102 -3.255 1.00 86.62 94 VAL A C 1
ATOM 729 O O . VAL A 1 94 ? -2.658 6.846 -4.305 1.00 86.62 94 VAL A O 1
ATOM 732 N N . ILE A 1 95 ? -4.150 8.080 -3.168 1.00 81.88 95 ILE A N 1
ATOM 733 C CA . ILE A 1 95 ? -4.583 8.864 -4.326 1.00 81.88 95 ILE A CA 1
ATOM 734 C C . ILE A 1 95 ? -3.462 9.854 -4.677 1.00 81.88 95 ILE A C 1
ATOM 736 O O . ILE A 1 95 ? -3.159 10.721 -3.855 1.00 81.88 95 ILE A O 1
ATOM 740 N N . PRO A 1 96 ? -2.838 9.756 -5.869 1.00 63.41 96 PRO A N 1
ATOM 741 C CA . PRO A 1 96 ? -1.874 10.757 -6.303 1.00 63.41 96 PRO A CA 1
ATOM 742 C C . PRO A 1 96 ? -2.601 12.095 -6.478 1.00 63.41 96 PRO A C 1
ATOM 744 O O . PRO A 1 96 ? -3.636 12.142 -7.148 1.00 63.41 96 PRO A O 1
ATOM 747 N N . GLY A 1 97 ? -2.081 13.144 -5.840 1.00 51.12 97 GLY A N 1
ATOM 748 C CA . GLY A 1 97 ? -2.496 14.530 -6.078 1.00 51.12 97 GLY A CA 1
ATOM 749 C C . GLY A 1 97 ? -1.918 15.100 -7.364 1.00 51.12 97 GLY A C 1
ATOM 750 O O . GLY A 1 97 ? -0.895 14.558 -7.843 1.00 51.12 97 GLY A O 1
#

pLDDT: mean 94.33, std 6.82, range [51.12, 98.25]

Foldseek 3Di:
DLQVQLVVLVVVLVVLVVQLVQQVVCVVVVDNGDDDPVVNVVSVVSSVCSCVLRHVVSNVVVCCQVVVCVVVVHPGDPDVVVVVVVVVVSVVVVDDD

Organism: Salmonella enterica I (NCBI:txid59201)

InterPro domains:
  IPR000883 Cytochrome c oxidase subunit I [PF00115] (1-95)
  IPR000883 Cytochrome c oxidase subunit I [PR01165] (38-61)
  IPR000883 Cytochrome c oxidase subunit I [PR01165] (65-89)
  IPR000883 Cytochrome c oxidase subunit I [PTHR10422] (1-95)
  IPR023616 Cytochrome c oxidase-like, subunit I domain [PS50855] (1-97)
  IPR036927 Cytochrome c oxidase-like, subunit I superfamily [G3DSA:1.20.210.10] (1-96)
  IPR036927 Cytochrome c oxidase-like, subunit I superfamily [SSF81442] (1-95)

Radius of gyration: 17.96 Å; chains: 1; bounding box: 37×28×51 Å

Secondary structure (DSSP, 8-state):
-HHHHHHHHHHHHHHHHHHHHHHHHHHTTTS--SS-HHHHHHHHHHHHHIIIIIIIHHHHHHHHHHHHHHHTT-SS-S-HHHHHHHHHHHHHHHS--

Sequence (97 aa):
MYIIVAIVMLLRGFADAIMMRSQQALASAGEAGFLPPHHYDQIFTAHGVIMIFFVAMPFVIGLMNLVVPLQIGARDVAFPFLNNLSFWFTVVGVIPG